Protein AF-A0A962UFM0-F1 (afdb_monomer_lite)

Foldseek 3Di:
DLVVLCVVLVHDQDPPPDPVSVVVSVVVSVVSVVVVCVVVVNDDPVSVVVVVVVVVVVVVVVVVD

Secondary structure (DSSP, 8-state):
-HHHHHHHHT----STTSHHHHHHHHHHHHHHHHHHHHHTT--SHHHHHHHHHHHHHHHHHHHT-

Structure (mmCIF, N/CA/C/O backbone):
data_AF-A0A962UFM0-F1
#
_entry.id   AF-A0A962UFM0-F1
#
loop_
_atom_site.group_PDB
_atom_site.id
_atom_site.type_symbol
_atom_site.label_atom_id
_atom_site.label_alt_id
_atom_site.label_comp_id
_atom_site.label_asym_id
_atom_site.label_entity_id
_atom_site.label_seq_id
_atom_site.pdbx_PDB_ins_code
_atom_site.Cartn_x
_atom_site.Cartn_y
_atom_site.Cartn_z
_atom_site.occupancy
_atom_site.B_iso_or_equiv
_atom_site.auth_seq_id
_atom_site.auth_comp_id
_atom_site.auth_asym_id
_atom_site.auth_atom_id
_atom_site.pdbx_PDB_model_num
ATOM 1 N N . ASN A 1 1 ? 7.951 -10.355 -0.875 1.00 80.81 1 ASN A N 1
ATOM 2 C CA . ASN A 1 1 ? 8.654 -9.840 -2.070 1.00 80.81 1 ASN A CA 1
ATOM 3 C C . ASN A 1 1 ? 7.667 -8.964 -2.836 1.00 80.81 1 ASN A C 1
ATOM 5 O O . ASN A 1 1 ? 6.501 -9.335 -2.883 1.00 80.81 1 ASN A O 1
ATOM 9 N N . LEU A 1 2 ? 8.103 -7.811 -3.353 1.00 81.94 2 LEU A N 1
ATOM 10 C CA . LEU A 1 2 ? 7.261 -6.865 -4.093 1.00 81.94 2 LEU A CA 1
ATOM 11 C C . LEU A 1 2 ? 6.617 -7.505 -5.342 1.00 81.94 2 LEU A C 1
ATOM 13 O O . LEU A 1 2 ? 5.488 -7.147 -5.640 1.00 81.94 2 LEU A O 1
ATOM 17 N N . ASP A 1 3 ? 7.244 -8.516 -5.966 1.00 84.12 3 ASP A N 1
ATOM 18 C CA . ASP A 1 3 ? 6.635 -9.288 -7.074 1.00 84.12 3 ASP A CA 1
ATOM 19 C C . ASP A 1 3 ? 5.293 -9.888 -6.675 1.00 84.12 3 ASP A C 1
ATOM 21 O O . ASP A 1 3 ? 4.265 -9.598 -7.264 1.00 84.12 3 ASP A O 1
ATOM 25 N N . ALA A 1 4 ? 5.291 -10.653 -5.583 1.00 87.62 4 ALA A N 1
ATOM 26 C CA . ALA A 1 4 ? 4.094 -11.338 -5.116 1.00 87.62 4 ALA A CA 1
ATOM 27 C C . ALA A 1 4 ? 2.969 -10.362 -4.727 1.00 87.62 4 ALA A C 1
ATOM 29 O O . ALA A 1 4 ? 1.795 -10.724 -4.754 1.00 87.62 4 ALA A O 1
ATOM 30 N N . ILE A 1 5 ? 3.321 -9.136 -4.326 1.00 88.19 5 ILE A N 1
ATOM 31 C CA . ILE A 1 5 ? 2.341 -8.090 -4.019 1.00 88.19 5 ILE A CA 1
ATOM 32 C C . ILE A 1 5 ? 1.790 -7.499 -5.318 1.00 88.19 5 ILE A C 1
ATOM 34 O O . ILE A 1 5 ? 0.576 -7.357 -5.437 1.00 88.19 5 ILE A O 1
ATOM 38 N N . ALA A 1 6 ? 2.662 -7.186 -6.278 1.00 88.00 6 ALA A N 1
ATOM 39 C CA . ALA A 1 6 ? 2.279 -6.667 -7.584 1.00 88.00 6 ALA A CA 1
ATOM 40 C C . ALA A 1 6 ? 1.386 -7.661 -8.342 1.00 88.00 6 ALA A C 1
ATOM 42 O O . ALA A 1 6 ? 0.285 -7.284 -8.737 1.00 88.00 6 ALA A O 1
ATOM 43 N N . ASP A 1 7 ? 1.764 -8.940 -8.401 1.00 90.25 7 ASP A N 1
ATOM 44 C 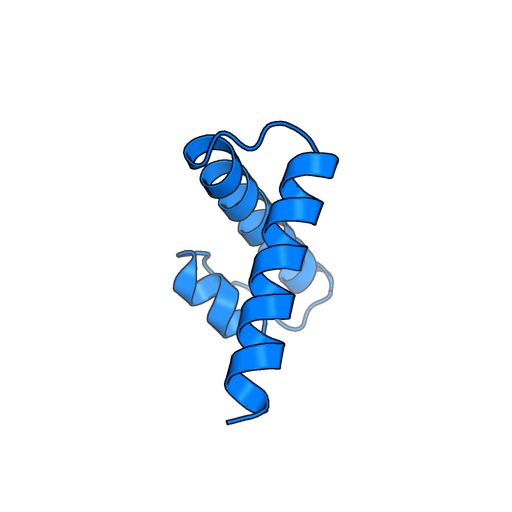CA . ASP A 1 7 ? 0.966 -10.010 -9.014 1.00 90.25 7 ASP A CA 1
ATOM 45 C C . ASP A 1 7 ? -0.424 -10.114 -8.375 1.00 90.25 7 ASP A C 1
ATOM 47 O O . ASP A 1 7 ? -1.447 -10.153 -9.059 1.00 90.25 7 ASP A O 1
ATOM 51 N N . ARG A 1 8 ? -0.488 -10.101 -7.036 1.00 90.38 8 ARG A N 1
ATOM 52 C CA . ARG A 1 8 ? -1.754 -10.181 -6.293 1.00 90.38 8 ARG A CA 1
ATOM 53 C C . ARG A 1 8 ? -2.667 -8.980 -6.548 1.00 90.38 8 ARG A C 1
ATOM 55 O O . ARG A 1 8 ? -3.885 -9.118 -6.449 1.00 90.38 8 ARG A O 1
ATOM 62 N N . LEU A 1 9 ? -2.089 -7.815 -6.820 1.00 90.81 9 LEU A N 1
ATOM 63 C CA . LEU A 1 9 ? -2.813 -6.571 -7.082 1.00 90.81 9 LEU A CA 1
ATOM 64 C C . LEU A 1 9 ? -3.021 -6.304 -8.581 1.00 90.81 9 LEU A C 1
ATOM 66 O O . LEU A 1 9 ? -3.615 -5.283 -8.929 1.00 90.81 9 LEU A O 1
ATOM 70 N N . GLY A 1 10 ? -2.568 -7.206 -9.460 1.00 90.44 10 GLY A N 1
ATOM 71 C CA . GLY A 1 10 ? -2.661 -7.048 -10.912 1.00 90.44 10 GLY A CA 1
ATOM 72 C C . GLY A 1 10 ? -1.853 -5.862 -11.445 1.00 90.44 10 GLY A C 1
ATOM 73 O O . GLY A 1 10 ? -2.302 -5.189 -12.370 1.00 90.44 10 GLY A O 1
ATOM 74 N N . VAL A 1 11 ? -0.708 -5.560 -10.827 1.00 90.69 11 VAL A N 1
ATOM 75 C CA . VAL A 1 11 ? 0.224 -4.509 -11.258 1.00 90.69 11 VAL A CA 1
ATOM 76 C C . VAL A 1 11 ? 1.265 -5.120 -12.186 1.00 90.69 11 VAL A C 1
ATOM 78 O O . VAL A 1 11 ? 1.960 -6.054 -11.791 1.00 90.69 11 VAL A O 1
ATOM 81 N N . ASP A 1 12 ? 1.384 -4.575 -13.397 1.00 86.06 12 ASP A N 1
ATOM 82 C CA . ASP A 1 12 ? 2.388 -5.025 -14.361 1.00 86.06 12 ASP A CA 1
ATOM 83 C C . ASP A 1 12 ? 3.788 -4.531 -13.965 1.00 86.06 12 ASP A C 1
ATOM 85 O O . ASP A 1 12 ? 3.974 -3.406 -13.483 1.00 86.06 12 ASP A O 1
ATOM 89 N N . ILE A 1 13 ? 4.780 -5.394 -14.154 1.00 83.00 13 ILE A N 1
ATOM 90 C CA . ILE A 1 13 ? 6.166 -5.156 -13.766 1.00 83.00 13 ILE A CA 1
ATOM 91 C C . ILE A 1 13 ? 6.997 -4.991 -15.037 1.00 83.00 13 ILE A C 1
ATOM 93 O O . ILE A 1 13 ? 7.272 -5.953 -15.754 1.00 83.00 13 ILE A O 1
ATOM 97 N N . HIS A 1 14 ? 7.481 -3.773 -15.271 1.00 76.12 14 HIS A N 1
ATOM 98 C CA . HIS A 1 14 ? 8.439 -3.468 -16.333 1.00 76.12 14 HIS A CA 1
ATOM 99 C C . HIS A 1 14 ? 9.731 -2.896 -15.733 1.00 76.12 14 HIS A C 1
ATOM 101 O O . HIS A 1 14 ? 9.678 -2.112 -14.786 1.00 76.12 14 HIS A O 1
ATOM 107 N N . ASP A 1 15 ? 10.889 -3.304 -16.267 1.00 70.50 15 ASP A N 1
ATOM 108 C CA . ASP A 1 15 ? 12.226 -2.801 -15.895 1.00 70.50 15 ASP A CA 1
ATOM 109 C C . ASP A 1 15 ? 12.534 -2.794 -14.385 1.00 70.50 15 ASP A C 1
ATOM 111 O O . ASP A 1 15 ? 13.191 -1.891 -13.845 1.00 70.50 15 ASP A O 1
ATOM 115 N N . ARG A 1 16 ? 12.073 -3.840 -13.689 1.00 68.00 16 ARG A N 1
ATOM 116 C CA . ARG A 1 16 ? 12.417 -4.099 -12.288 1.00 68.00 16 ARG A CA 1
ATOM 117 C C . ARG A 1 16 ? 13.923 -4.267 -12.119 1.00 68.00 16 ARG A C 1
ATOM 119 O O . ARG A 1 16 ? 14.608 -4.672 -13.055 1.00 68.00 16 ARG A O 1
ATOM 126 N N . HIS A 1 17 ? 14.428 -3.999 -10.916 1.00 81.25 17 HIS A N 1
ATOM 127 C CA . HIS A 1 17 ? 15.865 -3.971 -10.600 1.00 81.25 17 HIS A CA 1
ATO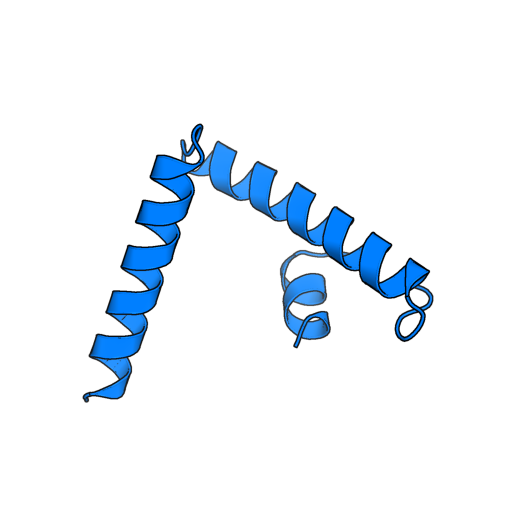M 128 C C . HIS A 1 17 ? 16.584 -2.710 -11.099 1.00 81.25 17 HIS A C 1
ATOM 130 O O . HIS A 1 17 ? 17.809 -2.612 -11.019 1.00 81.25 17 HIS A O 1
ATOM 136 N N . THR A 1 18 ? 15.815 -1.715 -11.548 1.00 88.44 18 THR A N 1
ATOM 137 C CA . THR A 1 18 ? 16.254 -0.325 -11.652 1.00 88.44 18 THR A CA 1
ATOM 138 C C . THR A 1 18 ? 15.547 0.499 -10.579 1.00 88.44 18 THR A C 1
ATOM 140 O O . THR A 1 18 ? 14.376 0.267 -10.283 1.00 88.44 18 THR A O 1
ATOM 143 N N . ALA A 1 19 ? 16.227 1.506 -10.021 1.00 90.50 19 ALA A N 1
ATOM 144 C CA . ALA A 1 19 ? 15.618 2.381 -9.014 1.00 90.50 19 ALA A CA 1
ATOM 145 C C . ALA A 1 19 ? 14.329 3.055 -9.526 1.00 90.50 19 ALA A C 1
ATOM 147 O O . ALA A 1 19 ? 13.385 3.265 -8.763 1.00 90.50 19 ALA A O 1
ATOM 148 N N . LEU A 1 20 ? 14.277 3.364 -10.827 1.00 91.50 20 LEU A N 1
ATOM 149 C CA . LEU A 1 20 ? 13.097 3.920 -11.480 1.00 91.50 20 LEU A CA 1
ATOM 150 C C . LEU A 1 20 ? 11.965 2.890 -11.590 1.00 91.50 20 LEU A C 1
ATOM 152 O O . LEU A 1 20 ? 10.851 3.181 -11.158 1.00 91.50 20 LEU A O 1
ATOM 156 N N . GLY A 1 21 ? 12.244 1.697 -12.122 1.00 90.56 21 GLY A N 1
ATOM 157 C CA . GLY A 1 21 ? 11.250 0.630 -12.260 1.00 90.56 21 GLY A CA 1
ATOM 158 C C . GLY A 1 21 ? 10.664 0.214 -10.912 1.00 90.56 21 GLY A C 1
ATOM 159 O O . GLY A 1 21 ? 9.446 0.156 -10.755 1.00 90.56 21 GLY A O 1
ATOM 160 N N . ASP A 1 22 ? 11.509 0.054 -9.892 1.00 90.44 22 ASP A N 1
ATOM 161 C CA . ASP A 1 22 ? 11.066 -0.294 -8.538 1.00 90.44 22 ASP A CA 1
ATOM 162 C C . ASP A 1 22 ? 10.178 0.808 -7.922 1.00 90.44 22 ASP A C 1
ATOM 164 O O . ASP A 1 22 ? 9.177 0.512 -7.259 1.00 90.44 22 ASP A O 1
ATOM 168 N N . SER A 1 23 ? 10.487 2.084 -8.187 1.00 92.38 23 SER A N 1
ATOM 169 C CA . SER A 1 23 ? 9.670 3.221 -7.735 1.00 92.38 23 SER A CA 1
ATOM 170 C C . SER A 1 23 ? 8.309 3.268 -8.437 1.00 92.38 23 SER A C 1
ATOM 172 O O . SER A 1 23 ? 7.291 3.511 -7.787 1.00 92.38 23 SER A O 1
ATOM 174 N N . LEU A 1 24 ? 8.262 2.991 -9.745 1.00 92.88 24 LEU A N 1
ATOM 175 C CA . LEU A 1 24 ? 7.019 2.960 -10.523 1.00 92.88 24 LEU A CA 1
ATOM 176 C C . LEU A 1 24 ? 6.106 1.804 -10.106 1.00 92.88 24 LEU A C 1
ATOM 178 O O . LEU A 1 24 ? 4.902 2.005 -9.944 1.00 92.88 24 LEU A O 1
ATOM 182 N N . VAL A 1 25 ? 6.658 0.608 -9.891 1.00 93.00 25 VAL A N 1
ATOM 183 C CA . VAL A 1 25 ? 5.891 -0.542 -9.383 1.00 93.00 25 VAL A CA 1
ATOM 184 C C . VAL A 1 25 ? 5.335 -0.232 -7.993 1.00 93.00 25 VAL A C 1
ATOM 186 O O . VAL A 1 25 ? 4.158 -0.469 -7.727 1.00 93.00 25 VAL A O 1
ATOM 189 N N . THR A 1 26 ? 6.145 0.371 -7.119 1.00 92.69 26 THR A N 1
ATOM 190 C CA . THR A 1 26 ? 5.705 0.773 -5.775 1.00 92.69 26 THR A CA 1
ATOM 191 C C . THR A 1 26 ? 4.561 1.788 -5.826 1.00 92.69 26 THR A C 1
ATOM 193 O O . THR A 1 26 ? 3.585 1.638 -5.093 1.00 92.69 26 THR A O 1
ATOM 196 N N . ALA A 1 27 ? 4.633 2.790 -6.709 1.00 94.12 27 ALA A N 1
ATOM 197 C CA . ALA A 1 27 ? 3.570 3.781 -6.871 1.00 94.12 27 ALA A CA 1
ATOM 198 C C . ALA A 1 27 ? 2.253 3.144 -7.343 1.00 94.12 27 ALA A C 1
ATOM 200 O O . ALA A 1 27 ? 1.192 3.444 -6.801 1.00 94.12 27 ALA A O 1
ATOM 201 N N . GLN A 1 28 ? 2.315 2.219 -8.304 1.00 95.00 28 GLN A N 1
ATOM 202 C CA . GLN A 1 28 ? 1.135 1.498 -8.790 1.00 95.00 28 GLN A CA 1
ATOM 203 C C . GLN A 1 28 ? 0.503 0.626 -7.701 1.00 95.00 28 GLN A C 1
ATOM 205 O O . GLN A 1 28 ? -0.713 0.659 -7.509 1.00 95.00 28 GLN A O 1
ATOM 210 N N . VAL A 1 29 ? 1.326 -0.105 -6.945 1.00 94.56 29 VAL A N 1
ATOM 211 C CA . VAL A 1 29 ? 0.874 -0.871 -5.776 1.00 94.56 29 VAL A CA 1
ATOM 212 C C . VAL A 1 29 ? 0.196 0.050 -4.766 1.00 94.56 29 VAL A C 1
ATOM 214 O O . VAL A 1 29 ? -0.886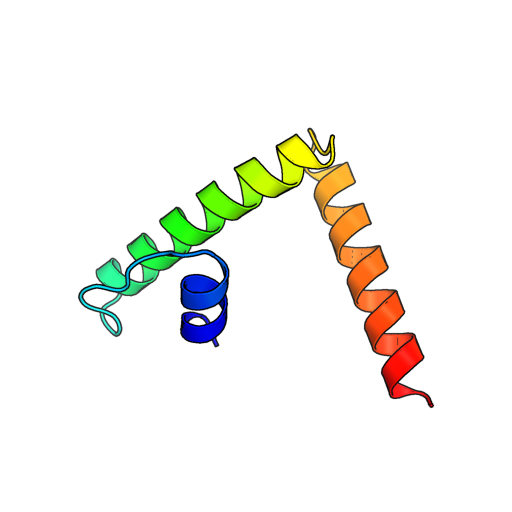 -0.272 -4.284 1.00 94.56 29 VAL A O 1
ATOM 217 N N . PHE A 1 30 ? 0.787 1.209 -4.474 1.00 95.12 30 PHE A N 1
ATOM 218 C CA . PHE A 1 30 ? 0.217 2.165 -3.531 1.00 95.12 30 PHE A CA 1
ATOM 219 C C . PHE A 1 30 ? -1.166 2.662 -3.971 1.00 95.12 30 PHE A C 1
ATOM 221 O O . PHE A 1 30 ? -2.087 2.650 -3.161 1.00 95.12 30 PHE A O 1
ATOM 228 N N . LEU A 1 31 ? -1.350 3.004 -5.250 1.00 95.94 31 LEU A N 1
ATOM 229 C CA . LEU A 1 31 ? -2.660 3.402 -5.780 1.00 95.94 31 LEU A CA 1
ATOM 230 C C . LEU A 1 31 ? -3.709 2.293 -5.620 1.00 95.94 31 LEU A C 1
ATOM 232 O O . LEU A 1 31 ? -4.808 2.557 -5.145 1.00 95.94 31 LEU A O 1
ATOM 236 N N . LYS A 1 32 ? -3.355 1.035 -5.913 1.00 95.81 32 LYS A N 1
ATOM 237 C CA . LYS A 1 32 ? -4.261 -0.105 -5.694 1.00 95.81 32 LYS A CA 1
ATOM 238 C C . LYS A 1 32 ? -4.618 -0.306 -4.225 1.00 95.81 32 LYS A C 1
ATOM 240 O O . LYS A 1 32 ? -5.737 -0.703 -3.917 1.00 95.81 32 LYS A O 1
ATOM 245 N N . LEU A 1 33 ? -3.690 -0.036 -3.309 1.00 94.50 33 LEU A N 1
ATOM 246 C CA . LEU A 1 33 ? -3.982 -0.077 -1.878 1.00 94.50 33 LEU A CA 1
ATOM 247 C C . LEU A 1 33 ? -4.959 1.031 -1.468 1.00 94.50 33 LEU A C 1
ATOM 249 O O . LEU A 1 33 ? -5.820 0.765 -0.637 1.00 94.50 33 LEU A O 1
ATOM 253 N N . LEU A 1 34 ? -4.871 2.229 -2.054 1.00 95.44 34 LEU A N 1
ATOM 254 C CA . LEU A 1 34 ? -5.837 3.302 -1.793 1.00 95.44 34 LEU A CA 1
ATOM 255 C C . LEU A 1 34 ? -7.255 2.902 -2.219 1.00 95.44 34 LEU A C 1
ATOM 257 O O . LEU A 1 34 ? -8.168 3.041 -1.410 1.00 95.44 34 LEU A O 1
ATOM 261 N N . ASP A 1 35 ? -7.421 2.317 -3.411 1.00 95.62 35 ASP A N 1
ATOM 262 C CA . ASP A 1 35 ? -8.723 1.817 -3.886 1.00 95.62 35 ASP A CA 1
ATOM 263 C C . ASP A 1 35 ? -9.325 0.789 -2.904 1.00 95.62 35 ASP A C 1
ATOM 265 O O . ASP A 1 35 ? -10.519 0.801 -2.599 1.00 95.62 35 ASP A O 1
ATOM 269 N N . LEU A 1 36 ? -8.488 -0.113 -2.376 1.00 95.00 36 LEU A N 1
ATOM 270 C CA . LEU A 1 36 ? -8.914 -1.129 -1.410 1.00 95.00 36 LEU A CA 1
ATOM 271 C C . LEU A 1 36 ? -9.297 -0.524 -0.057 1.00 95.00 36 LEU A C 1
ATOM 273 O O . LEU A 1 36 ? -10.278 -0.957 0.546 1.00 95.00 36 LEU A O 1
ATOM 277 N N . LEU A 1 37 ? -8.534 0.459 0.424 1.00 95.88 37 LEU A N 1
ATOM 278 C CA . LEU A 1 37 ? -8.837 1.172 1.664 1.00 95.88 37 LEU A CA 1
ATOM 279 C C . LEU A 1 37 ? -10.163 1.931 1.540 1.00 95.88 37 LEU A C 1
ATOM 281 O O . LEU A 1 37 ? -11.015 1.814 2.424 1.00 95.88 37 LEU A O 1
ATOM 285 N N . GLU A 1 38 ? -10.383 2.622 0.422 1.00 96.06 38 GLU A N 1
ATOM 286 C CA . GLU A 1 38 ? -11.637 3.323 0.143 1.00 96.06 38 GLU A CA 1
ATOM 287 C C . GLU A 1 38 ? -12.828 2.354 0.114 1.00 96.06 38 GLU A C 1
ATOM 289 O O . GLU A 1 38 ? -13.832 2.590 0.789 1.00 96.06 38 GLU A O 1
ATOM 294 N N . ALA A 1 39 ? -12.693 1.209 -0.567 1.00 96.44 39 ALA A N 1
ATOM 295 C CA . ALA A 1 39 ? -13.723 0.168 -0.600 1.00 96.44 39 ALA A CA 1
ATOM 296 C C . ALA A 1 39 ? -14.048 -0.418 0.790 1.00 96.44 39 ALA A C 1
ATOM 298 O O . ALA A 1 39 ? -15.145 -0.932 1.008 1.00 96.44 39 ALA A O 1
ATOM 299 N N . GLN A 1 40 ? -13.114 -0.331 1.742 1.00 95.25 40 GLN A N 1
ATOM 300 C CA . GLN A 1 40 ? -13.295 -0.738 3.140 1.00 95.25 40 GLN A CA 1
ATOM 301 C C . GLN A 1 40 ? -13.770 0.401 4.057 1.00 95.25 40 GLN A C 1
ATOM 303 O O . GLN A 1 40 ? -13.900 0.200 5.265 1.00 95.25 40 GLN A O 1
ATOM 308 N N . GLY A 1 41 ? -14.040 1.590 3.512 1.00 96.62 41 GLY A N 1
ATOM 309 C CA . GLY A 1 41 ? -14.459 2.764 4.278 1.00 96.62 41 GLY A CA 1
ATOM 310 C C . GLY A 1 41 ? -13.333 3.422 5.082 1.00 96.62 41 GLY A C 1
ATOM 311 O O . GLY A 1 41 ? -13.609 4.218 5.979 1.00 96.62 41 GLY A O 1
ATOM 312 N N . VAL A 1 42 ? -12.071 3.105 4.783 1.00 97.50 42 VAL A N 1
ATOM 313 C CA . VAL A 1 42 ? -10.895 3.728 5.395 1.00 97.50 42 VAL A CA 1
ATOM 314 C C . VAL A 1 42 ? -10.574 5.020 4.647 1.00 97.50 42 VAL A C 1
ATOM 316 O O . VAL A 1 42 ? -10.190 4.997 3.485 1.00 97.50 42 VAL A O 1
ATOM 319 N N . GLN A 1 43 ? -10.720 6.157 5.324 1.00 95.94 43 GLN A N 1
ATOM 320 C CA . GLN A 1 43 ? -10.575 7.494 4.731 1.00 95.94 43 GLN A CA 1
ATOM 321 C C . GLN A 1 43 ? -9.421 8.300 5.332 1.00 95.94 43 GLN A C 1
ATOM 323 O O . GLN A 1 43 ? -9.053 9.353 4.816 1.00 95.94 43 GLN A O 1
ATOM 328 N N . THR A 1 44 ? -8.850 7.834 6.443 1.00 97.38 44 THR A N 1
ATOM 329 C CA . THR A 1 44 ? -7.775 8.537 7.149 1.00 97.38 44 THR A CA 1
ATOM 330 C C . THR A 1 44 ? -6.568 7.636 7.356 1.00 97.38 44 THR A C 1
ATOM 332 O O . THR A 1 44 ? -6.688 6.415 7.469 1.00 97.38 44 THR A O 1
ATOM 335 N N . LEU A 1 45 ? -5.394 8.254 7.487 1.00 95.69 45 LEU A N 1
ATOM 336 C CA . LEU A 1 45 ? -4.171 7.532 7.827 1.00 95.69 45 LEU A CA 1
ATOM 337 C C . LEU A 1 45 ?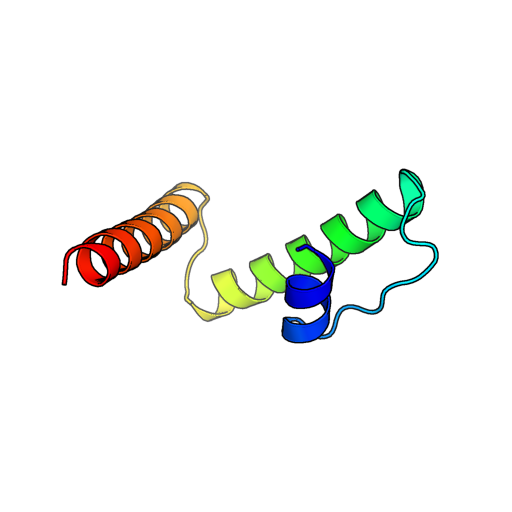 -4.306 6.773 9.157 1.00 95.69 45 LEU A C 1
ATOM 339 O O . LEU A 1 45 ? -3.850 5.639 9.249 1.00 95.69 45 LEU A O 1
ATOM 343 N N . GLY A 1 46 ? -4.965 7.360 10.163 1.00 97.44 46 GLY A N 1
ATOM 344 C CA . GLY A 1 46 ? -5.193 6.701 11.455 1.00 97.44 46 GLY A CA 1
ATOM 345 C C . GLY A 1 46 ? -5.966 5.387 11.311 1.00 97.44 46 GLY A C 1
ATOM 346 O O . GLY A 1 46 ? -5.534 4.358 11.817 1.00 97.44 46 GLY A O 1
ATOM 347 N N . GLN A 1 47 ? -7.042 5.389 10.524 1.00 96.56 47 GLN A N 1
ATOM 348 C CA . GLN A 1 47 ? -7.816 4.178 10.232 1.00 96.56 47 GLN A CA 1
ATOM 349 C C . GLN A 1 47 ? -7.004 3.133 9.451 1.00 96.56 47 GLN A C 1
ATOM 351 O O . GLN A 1 47 ? -7.129 1.936 9.709 1.00 96.56 47 GLN A O 1
ATOM 356 N N . ALA A 1 48 ? -6.154 3.567 8.515 1.00 95.88 48 ALA A N 1
ATOM 357 C CA . ALA A 1 48 ? -5.274 2.660 7.780 1.00 95.88 48 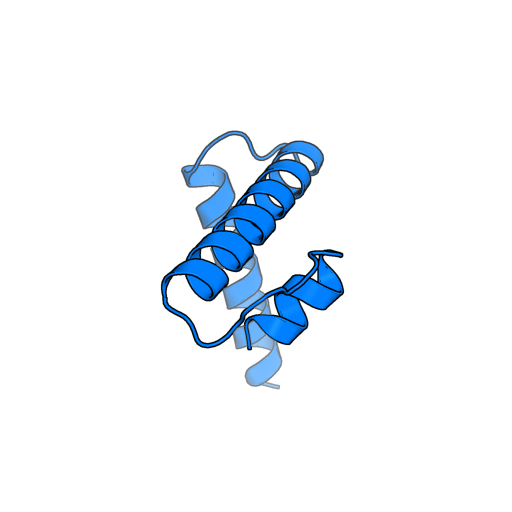ALA A CA 1
ATOM 358 C C . ALA A 1 48 ? -4.243 1.990 8.707 1.00 95.88 48 ALA A C 1
ATOM 360 O O . ALA A 1 48 ? -3.999 0.788 8.592 1.00 95.88 48 ALA A O 1
ATOM 361 N N . LEU A 1 49 ? -3.681 2.746 9.656 1.00 95.75 49 LEU A N 1
ATOM 362 C CA . LEU A 1 49 ? -2.772 2.222 10.678 1.00 95.75 49 LEU A CA 1
ATOM 363 C C . LEU A 1 49 ? -3.482 1.211 11.587 1.00 95.75 49 LEU A C 1
ATOM 365 O O . LEU A 1 49 ? -2.997 0.094 11.741 1.00 95.75 49 LEU A O 1
ATOM 369 N N . GLU A 1 50 ? -4.677 1.535 12.088 1.00 95.31 50 GLU A N 1
ATOM 370 C CA . GLU A 1 50 ? -5.480 0.608 12.898 1.00 95.31 50 GLU A CA 1
ATOM 371 C C . GLU A 1 50 ? -5.807 -0.699 12.156 1.00 95.31 50 GLU A C 1
ATOM 373 O O . GLU A 1 50 ? -5.760 -1.787 12.738 1.00 95.31 50 GLU A O 1
ATOM 378 N N . ALA A 1 51 ? -6.145 -0.615 10.865 1.00 91.81 51 ALA A N 1
ATOM 379 C CA . ALA A 1 51 ? -6.404 -1.785 10.029 1.00 91.81 51 ALA A CA 1
ATOM 380 C C . ALA A 1 51 ? -5.143 -2.650 9.847 1.00 91.81 51 ALA A C 1
ATOM 382 O O . ALA A 1 51 ? -5.218 -3.882 9.911 1.00 91.81 51 ALA A O 1
ATOM 383 N N . SER A 1 52 ? -3.983 -2.015 9.665 1.00 91.38 52 SER A N 1
ATOM 384 C CA . SER A 1 52 ? -2.688 -2.692 9.564 1.00 91.38 52 SER A CA 1
ATOM 385 C C . SER A 1 52 ? -2.313 -3.403 10.868 1.00 91.38 52 SER A C 1
ATOM 387 O O . SER A 1 52 ? -1.953 -4.584 10.842 1.00 91.38 52 SER A O 1
ATOM 389 N N . ASP A 1 53 ? -2.461 -2.732 12.010 1.00 92.25 53 ASP A N 1
ATOM 390 C CA . ASP A 1 53 ? -2.105 -3.276 13.324 1.00 92.25 53 ASP A CA 1
ATOM 391 C C . ASP A 1 53 ? -2.959 -4.492 13.689 1.00 92.25 53 ASP A C 1
ATOM 393 O O . ASP A 1 53 ? -2.420 -5.528 14.084 1.00 92.25 53 ASP A O 1
ATOM 397 N N . LYS A 1 54 ? -4.279 -4.438 13.455 1.00 89.00 54 LYS A N 1
ATOM 398 C CA . LYS A 1 54 ? -5.172 -5.598 13.649 1.00 89.00 54 LYS A CA 1
ATOM 399 C C . LYS A 1 54 ? -4.681 -6.826 12.883 1.00 89.00 54 LYS A C 1
ATOM 401 O O . LYS A 1 54 ? -4.666 -7.932 13.419 1.00 89.00 54 LYS A O 1
ATOM 406 N N . MET A 1 55 ? -4.258 -6.639 11.635 1.00 84.38 55 MET A N 1
ATOM 407 C CA . MET A 1 55 ? -3.750 -7.725 10.800 1.00 84.38 55 MET A CA 1
ATOM 408 C C . MET A 1 55 ? -2.407 -8.274 11.315 1.00 84.38 55 MET A C 1
ATOM 410 O O . MET A 1 55 ? -2.156 -9.477 11.223 1.00 84.38 55 MET A O 1
ATOM 414 N N . VAL A 1 56 ? -1.535 -7.424 11.864 1.00 85.19 56 VAL A N 1
ATOM 415 C CA . VAL A 1 56 ? -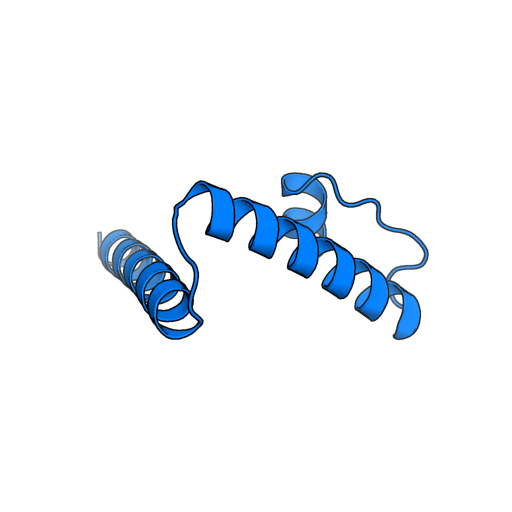0.279 -7.852 12.502 1.00 85.19 56 VAL A CA 1
ATOM 416 C C . VAL A 1 56 ? -0.555 -8.686 13.753 1.00 85.19 56 VAL A C 1
ATOM 418 O O . VAL A 1 56 ? 0.034 -9.757 13.903 1.00 85.19 56 VAL A O 1
ATOM 421 N N . GLU A 1 57 ? -1.481 -8.258 14.608 1.00 84.00 57 GLU A N 1
ATOM 422 C CA . GLU A 1 57 ? -1.846 -8.991 15.827 1.00 84.00 57 GLU A CA 1
ATOM 423 C C . GLU A 1 57 ? -2.459 -10.367 15.528 1.00 84.00 57 GLU A C 1
ATOM 425 O O . GLU A 1 57 ? -2.113 -11.351 16.188 1.00 84.00 57 GLU A O 1
ATOM 430 N N . ILE A 1 58 ? -3.280 -10.483 14.476 1.00 87.69 58 ILE A N 1
ATOM 431 C CA . ILE A 1 58 ? -3.799 -11.778 13.996 1.00 87.69 58 ILE A CA 1
ATOM 432 C C . ILE A 1 58 ? -2.651 -12.722 13.610 1.00 87.69 58 ILE A C 1
ATOM 434 O O . ILE A 1 58 ? -2.657 -13.896 13.973 1.00 87.69 58 ILE A O 1
ATOM 438 N N . ARG A 1 59 ? -1.629 -12.227 12.902 1.00 84.88 59 ARG A N 1
ATOM 439 C CA . ARG A 1 59 ? -0.480 -13.062 12.504 1.00 84.88 59 ARG A CA 1
ATOM 440 C C . ARG A 1 59 ? 0.379 -13.476 13.696 1.00 84.88 59 ARG A C 1
ATOM 442 O O . ARG A 1 59 ? 0.845 -14.610 13.730 1.00 84.88 59 ARG A O 1
ATOM 449 N N . LYS A 1 60 ? 0.574 -12.586 14.676 1.00 80.50 60 LYS A N 1
ATOM 450 C CA . LYS A 1 60 ? 1.300 -12.903 15.919 1.00 80.50 60 LYS A CA 1
ATOM 451 C C . LYS A 1 60 ? 0.593 -13.988 16.722 1.00 80.50 60 LYS A C 1
ATOM 453 O O . LYS A 1 60 ? 1.241 -14.905 17.210 1.00 80.50 60 LYS A O 1
ATOM 458 N N . THR A 1 61 ? -0.731 -13.903 16.835 1.00 80.31 61 THR A N 1
ATOM 459 C CA . THR A 1 61 ? -1.522 -14.928 17.526 1.00 80.31 61 THR A CA 1
ATOM 460 C C . THR A 1 61 ? -1.499 -16.261 16.782 1.00 80.31 61 THR A C 1
ATOM 462 O O . THR A 1 61 ? -1.330 -17.281 17.433 1.00 80.31 61 THR A O 1
ATOM 465 N N . GLN A 1 62 ? -1.561 -16.273 15.445 1.00 72.19 62 GLN A N 1
ATOM 466 C CA . GLN A 1 62 ? -1.431 -17.498 14.637 1.00 72.19 62 GLN A CA 1
ATOM 467 C C . GLN A 1 62 ? -0.055 -18.174 14.732 1.00 72.19 62 GLN A C 1
ATOM 469 O O . GLN A 1 62 ? 0.014 -19.388 14.616 1.00 72.19 62 GLN A O 1
ATOM 474 N N . ALA A 1 63 ? 1.025 -17.413 14.932 1.00 76.38 63 ALA A N 1
ATOM 475 C CA . ALA A 1 63 ? 2.383 -17.956 15.043 1.00 76.38 63 ALA A CA 1
ATOM 476 C C . ALA A 1 63 ? 2.695 -18.591 16.414 1.00 76.38 63 ALA A C 1
ATOM 478 O O . ALA A 1 63 ? 3.703 -19.281 16.547 1.00 76.38 63 ALA A O 1
ATOM 479 N N . ASN A 1 64 ? 1.859 -18.334 17.426 1.00 68.56 64 ASN A N 1
ATOM 480 C CA . ASN A 1 64 ? 2.009 -18.859 18.787 1.00 68.56 64 ASN A CA 1
ATOM 481 C C . ASN A 1 64 ? 1.202 -20.153 19.039 1.00 68.56 64 ASN A C 1
ATOM 483 O O . ASN A 1 64 ? 1.165 -20.623 20.178 1.00 68.56 64 ASN A O 1
ATOM 487 N N . PHE A 1 65 ? 0.563 -20.706 18.004 1.00 54.69 65 PHE A N 1
ATOM 488 C CA . PHE A 1 65 ? -0.076 -22.027 17.989 1.00 54.69 65 PHE A CA 1
ATOM 489 C C . PHE A 1 65 ? 0.696 -22.967 17.061 1.00 54.69 65 PHE A C 1
ATOM 491 O O . PHE A 1 65 ? 0.650 -24.190 17.320 1.00 54.69 65 PHE A O 1
#

pLDDT: mean 88.81, std 8.49, range [54.69, 97.5]

Sequence (65 aa):
NLDAIADRLGVDIHDRHTALGDSLVTAQVFLKLLDLLEAQGVQTLGQALEASDKMVEIRKTQANF

Radius of gyration: 14.4 Å; chains: 1; bounding box: 31×31×35 Å